Protein AF-A0ABD0QZY6-F1 (afdb_monomer)

Structure (mmCIF, N/CA/C/O backbone):
data_AF-A0ABD0QZY6-F1
#
_entry.id   AF-A0ABD0QZY6-F1
#
loop_
_atom_site.group_PDB
_atom_site.id
_atom_site.type_symbol
_atom_site.label_atom_id
_atom_site.label_alt_id
_atom_site.label_comp_id
_atom_site.label_asym_id
_atom_site.label_entity_id
_atom_site.label_seq_id
_atom_site.pdbx_PDB_ins_code
_atom_site.Cartn_x
_atom_site.Cartn_y
_atom_site.Cartn_z
_atom_site.occupancy
_atom_site.B_iso_or_equiv
_atom_site.auth_seq_id
_atom_site.auth_comp_id
_atom_site.a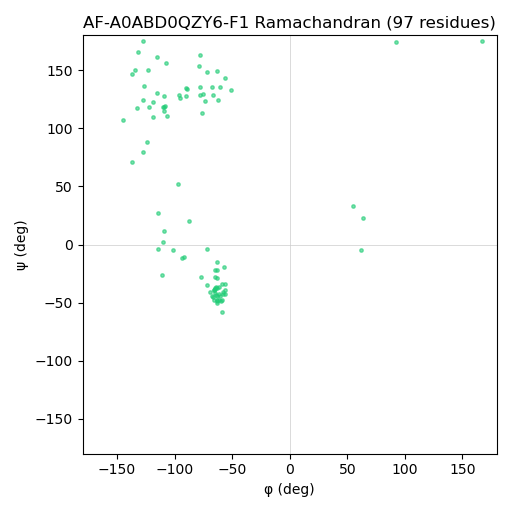uth_asym_id
_atom_site.auth_atom_id
_atom_site.pdbx_PDB_model_num
ATOM 1 N N . THR A 1 1 ? 2.479 1.103 -0.245 1.00 81.75 1 THR A N 1
ATOM 2 C CA . THR A 1 1 ? 3.801 0.451 -0.328 1.00 81.75 1 THR A CA 1
ATOM 3 C C . THR A 1 1 ? 4.612 1.080 -1.446 1.00 81.75 1 THR A C 1
ATOM 5 O O . THR A 1 1 ? 4.043 1.753 -2.305 1.00 81.75 1 THR A O 1
ATOM 8 N N . LYS A 1 2 ? 5.929 0.877 -1.436 1.00 87.12 2 LYS A N 1
ATOM 9 C CA . LYS A 1 2 ? 6.829 1.251 -2.524 1.00 87.12 2 LYS A CA 1
ATOM 10 C C . LYS A 1 2 ? 7.476 -0.041 -3.039 1.00 87.12 2 LYS A C 1
ATOM 12 O O . LYS A 1 2 ? 8.152 -0.702 -2.263 1.00 87.12 2 LYS A O 1
ATOM 17 N N . THR A 1 3 ? 7.332 -0.353 -4.329 1.00 80.94 3 THR A N 1
ATOM 18 C CA . THR A 1 3 ? 7.999 -1.508 -4.960 1.00 80.94 3 THR A CA 1
ATOM 19 C C . THR A 1 3 ? 9.148 -1.117 -5.902 1.00 80.94 3 THR A C 1
ATOM 21 O O . THR A 1 3 ? 9.208 0.006 -6.407 1.00 80.94 3 THR A O 1
ATOM 24 N N . PHE A 1 4 ? 10.090 -2.035 -6.125 1.00 78.56 4 PHE A N 1
ATOM 25 C CA . PHE A 1 4 ? 11.131 -1.949 -7.157 1.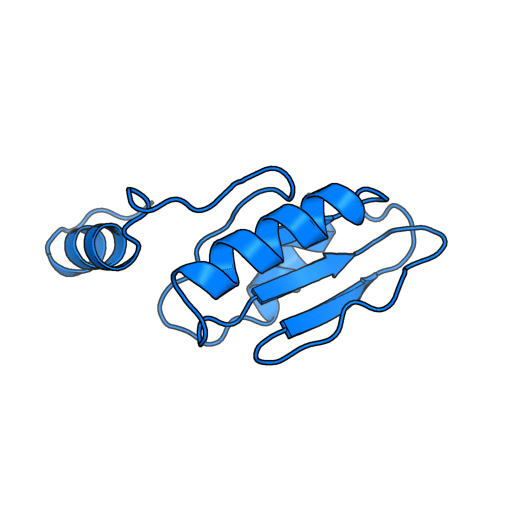00 78.56 4 PHE A CA 1
ATOM 26 C C . PHE A 1 4 ? 11.416 -3.347 -7.699 1.00 78.56 4 PHE A C 1
ATOM 28 O O . PHE A 1 4 ? 12.034 -4.149 -7.005 1.00 78.56 4 PHE A O 1
ATOM 35 N N . LEU A 1 5 ? 10.979 -3.650 -8.923 1.00 82.25 5 LEU A N 1
ATOM 36 C CA . LEU A 1 5 ? 11.240 -4.921 -9.620 1.00 82.25 5 LEU A CA 1
ATOM 37 C C . LEU A 1 5 ? 10.688 -6.210 -8.958 1.00 82.25 5 LEU A C 1
ATOM 39 O O . LEU A 1 5 ? 10.765 -7.272 -9.574 1.00 82.25 5 LEU A O 1
ATOM 43 N N . ARG A 1 6 ? 10.094 -6.152 -7.759 1.00 89.62 6 ARG A N 1
ATOM 44 C CA . ARG A 1 6 ? 9.615 -7.310 -6.970 1.00 89.62 6 ARG A CA 1
ATOM 45 C C . ARG A 1 6 ? 8.115 -7.575 -7.147 1.00 89.62 6 ARG A C 1
ATOM 47 O O . ARG A 1 6 ? 7.361 -7.660 -6.181 1.00 89.62 6 ARG A O 1
ATOM 54 N N . TYR A 1 7 ? 7.662 -7.683 -8.395 1.00 93.44 7 TYR A N 1
ATOM 55 C CA . TYR A 1 7 ? 6.234 -7.850 -8.707 1.00 93.44 7 TYR A CA 1
ATOM 56 C C . TYR A 1 7 ? 5.621 -9.146 -8.169 1.00 93.44 7 TYR A C 1
ATOM 58 O O . TYR A 1 7 ? 4.431 -9.171 -7.887 1.00 93.44 7 TYR A O 1
ATOM 66 N N . ASP A 1 8 ? 6.416 -10.205 -8.026 1.00 94.38 8 ASP A N 1
ATOM 67 C CA . ASP A 1 8 ? 5.991 -11.454 -7.392 1.00 94.38 8 ASP A CA 1
ATOM 68 C C . ASP A 1 8 ? 5.623 -11.224 -5.919 1.00 94.38 8 ASP A C 1
ATOM 70 O O . ASP A 1 8 ? 4.534 -11.590 -5.492 1.00 94.38 8 ASP A O 1
ATOM 74 N N . LYS A 1 9 ? 6.480 -10.522 -5.168 1.00 95.56 9 LYS A N 1
ATOM 75 C CA . LYS A 1 9 ? 6.232 -10.200 -3.755 1.00 95.56 9 LYS A CA 1
ATOM 76 C C . LYS A 1 9 ? 5.104 -9.208 -3.574 1.00 95.56 9 LYS A C 1
ATOM 78 O O . LYS A 1 9 ? 4.232 -9.415 -2.738 1.00 95.56 9 LYS A O 1
ATOM 83 N N . LEU A 1 10 ? 5.056 -8.200 -4.436 1.00 96.00 10 LEU A N 1
ATOM 84 C CA . LEU A 1 10 ? 3.937 -7.276 -4.466 1.00 96.00 10 LEU A CA 1
ATOM 85 C C . LEU A 1 10 ? 2.606 -8.003 -4.710 1.00 96.00 10 LEU A C 1
ATOM 87 O O . LEU A 1 10 ? 1.617 -7.665 -4.062 1.00 96.00 10 LEU A O 1
ATOM 91 N N . GLN A 1 11 ? 2.571 -8.997 -5.604 1.00 96.38 11 GLN A N 1
ATOM 92 C CA . GLN A 1 11 ? 1.369 -9.796 -5.832 1.00 96.38 11 GLN A CA 1
ATOM 93 C C . GLN A 1 11 ? 1.014 -10.640 -4.599 1.00 96.38 11 GLN A C 1
ATOM 95 O O . GLN A 1 11 ? -0.138 -10.598 -4.175 1.00 96.38 11 GLN A O 1
ATOM 100 N N . ASP A 1 12 ? 1.990 -11.306 -3.968 1.00 97.25 12 ASP A N 1
ATOM 101 C CA . ASP A 1 12 ? 1.783 -12.055 -2.717 1.00 97.25 12 ASP A CA 1
ATOM 102 C C . ASP A 1 12 ? 1.191 -11.150 -1.606 1.00 97.25 12 ASP A C 1
ATOM 104 O O . ASP A 1 12 ? 0.250 -11.526 -0.894 1.00 97.25 12 ASP A O 1
ATOM 108 N N . LEU A 1 13 ? 1.700 -9.918 -1.476 1.00 97.50 13 LEU A N 1
ATOM 109 C CA . LEU A 1 13 ? 1.176 -8.913 -0.549 1.00 97.50 13 LEU A CA 1
ATOM 110 C C . LEU A 1 13 ? -0.269 -8.533 -0.900 1.00 97.50 13 LEU A C 1
ATOM 112 O O . LEU A 1 13 ? -1.129 -8.540 -0.020 1.00 97.50 13 LEU A O 1
ATOM 116 N N . ILE A 1 14 ? -0.551 -8.203 -2.164 1.00 97.44 14 ILE A N 1
ATOM 117 C CA . ILE A 1 14 ? -1.898 -7.822 -2.615 1.00 97.44 14 ILE A CA 1
ATOM 118 C C . ILE A 1 14 ? -2.892 -8.951 -2.342 1.00 97.44 14 ILE A C 1
ATOM 120 O O . ILE A 1 14 ? -3.951 -8.697 -1.765 1.00 97.44 14 ILE A O 1
ATOM 124 N N . ASP A 1 15 ? -2.548 -10.183 -2.707 1.00 97.69 15 ASP A N 1
ATOM 125 C CA . ASP A 1 15 ? -3.417 -11.347 -2.550 1.00 97.69 15 ASP A CA 1
ATOM 126 C C . ASP A 1 15 ? -3.710 -11.613 -1.071 1.00 97.69 15 ASP A C 1
ATOM 128 O O . ASP A 1 15 ? -4.870 -11.782 -0.679 1.00 97.69 15 ASP A O 1
ATOM 132 N N . SER A 1 16 ? -2.680 -11.546 -0.220 1.00 98.31 16 SER A N 1
ATOM 133 C CA . SER A 1 16 ? -2.854 -11.713 1.224 1.00 98.31 16 SER A CA 1
ATOM 134 C C . SER A 1 16 ? -3.687 -10.588 1.850 1.00 98.31 16 SER A C 1
ATOM 136 O O . SER A 1 16 ? -4.554 -10.862 2.681 1.00 98.31 16 SER A O 1
ATOM 138 N N . ILE A 1 17 ? -3.519 -9.326 1.428 1.00 98.00 17 ILE A N 1
ATOM 139 C CA . ILE A 1 17 ? -4.389 -8.225 1.871 1.00 98.00 17 ILE A CA 1
ATOM 140 C C . ILE A 1 17 ? -5.826 -8.497 1.431 1.00 98.00 17 ILE A C 1
ATOM 142 O O . ILE A 1 17 ? -6.738 -8.389 2.247 1.00 98.00 17 ILE A O 1
ATOM 146 N N . ARG A 1 18 ? -6.053 -8.862 0.165 1.00 97.62 18 ARG A N 1
ATOM 147 C CA . ARG A 1 18 ? -7.400 -9.071 -0.388 1.00 97.62 18 ARG A CA 1
ATOM 148 C C . ARG A 1 18 ? -8.136 -10.236 0.261 1.00 97.62 18 ARG A C 1
ATOM 150 O O . ARG A 1 18 ? -9.359 -10.169 0.366 1.00 97.62 18 ARG A O 1
ATOM 157 N N . GLN A 1 19 ? -7.417 -11.238 0.765 1.00 98.00 19 GLN A N 1
ATOM 158 C CA . GLN A 1 19 ? -8.002 -12.333 1.536 1.00 98.00 19 GLN A CA 1
ATOM 159 C C . GLN A 1 19 ? -8.690 -11.859 2.829 1.00 98.00 19 GLN A C 1
ATOM 161 O O . GLN A 1 19 ? -9.721 -12.414 3.205 1.00 98.00 19 GLN A O 1
ATOM 166 N N . TYR A 1 20 ? -8.142 -10.849 3.514 1.00 98.25 20 TYR A N 1
ATOM 167 C CA . TYR A 1 20 ? -8.634 -10.408 4.830 1.00 98.25 20 TYR A CA 1
ATOM 168 C C . TYR A 1 20 ? -9.302 -9.023 4.818 1.00 98.25 20 TYR A C 1
ATOM 170 O O . TYR A 1 20 ? -10.166 -8.753 5.648 1.00 98.25 20 TYR A O 1
ATOM 178 N N . TYR A 1 21 ? -8.934 -8.162 3.869 1.00 97.94 21 TYR A N 1
ATOM 179 C CA . TYR A 1 21 ? -9.361 -6.766 3.743 1.00 97.94 21 TYR A CA 1
ATOM 180 C C . TYR A 1 21 ? -9.688 -6.432 2.273 1.00 97.94 21 TYR A C 1
ATOM 182 O O . TYR A 1 21 ? -8.955 -5.689 1.607 1.00 97.94 21 TYR A O 1
ATOM 190 N N . PRO A 1 22 ? -10.797 -6.969 1.731 1.00 97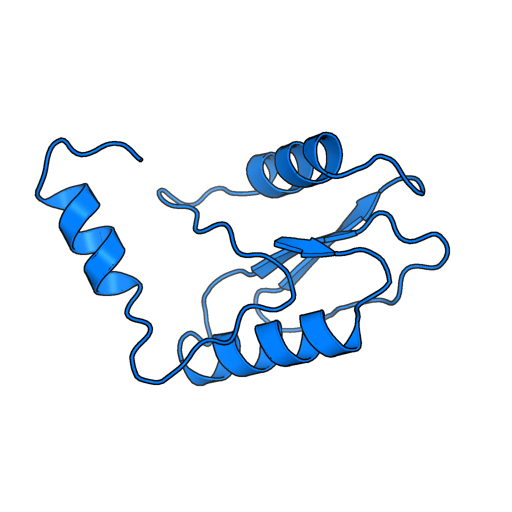.31 22 PRO A N 1
ATOM 191 C CA . PRO A 1 22 ? -11.105 -6.897 0.300 1.00 97.31 22 PRO A CA 1
ATOM 192 C C . PRO A 1 22 ? -11.360 -5.473 -0.219 1.00 97.31 22 PRO A C 1
ATOM 194 O O . PRO A 1 22 ? -11.215 -5.230 -1.414 1.00 97.31 22 PRO A O 1
ATOM 197 N N . THR A 1 23 ? -11.717 -4.533 0.663 1.00 97.00 23 THR A N 1
ATOM 198 C CA . THR A 1 23 ? -12.105 -3.156 0.307 1.00 97.00 23 THR A CA 1
ATOM 199 C C . THR A 1 23 ? -11.097 -2.089 0.729 1.00 97.00 23 THR A C 1
ATOM 201 O O . THR A 1 23 ? -11.358 -0.904 0.543 1.00 97.00 23 THR A O 1
ATOM 204 N N . VAL A 1 24 ? -9.963 -2.465 1.329 1.00 96.38 24 VAL A N 1
ATOM 205 C CA . VAL A 1 24 ? -8.922 -1.492 1.695 1.00 96.38 24 VAL A CA 1
ATOM 206 C C . VAL A 1 24 ? -8.170 -1.053 0.441 1.00 96.38 24 VAL A C 1
ATOM 208 O O . VAL A 1 24 ? -7.695 -1.893 -0.329 1.00 96.38 24 VAL A O 1
ATOM 211 N N . THR A 1 25 ? -8.031 0.258 0.248 1.00 97.81 25 THR A N 1
ATOM 212 C CA . THR A 1 25 ? -7.232 0.820 -0.846 1.00 97.81 25 THR A CA 1
ATOM 213 C C . THR A 1 25 ? -5.752 0.503 -0.659 1.00 97.81 25 THR A C 1
ATOM 215 O O . THR A 1 25 ? -5.177 0.756 0.398 1.00 97.81 25 THR A O 1
ATOM 218 N N . ILE A 1 26 ? -5.131 -0.052 -1.700 1.00 97.81 26 ILE A N 1
ATOM 219 C CA . ILE A 1 26 ? -3.697 -0.325 -1.767 1.00 97.81 26 ILE A CA 1
ATOM 220 C C . ILE A 1 26 ? -3.083 0.701 -2.714 1.00 97.81 26 ILE A C 1
ATOM 222 O O . ILE A 1 26 ? -3.309 0.653 -3.922 1.00 97.81 26 ILE A O 1
ATOM 226 N N . VAL A 1 27 ? -2.291 1.613 -2.153 1.00 97.88 27 VAL A N 1
ATOM 227 C CA . VAL A 1 27 ? -1.524 2.603 -2.917 1.00 97.88 27 VAL A CA 1
ATOM 228 C C . VAL A 1 27 ? -0.108 2.077 -3.144 1.00 97.88 27 VAL A C 1
ATOM 230 O O . VAL A 1 27 ? 0.590 1.702 -2.191 1.00 97.88 27 VAL A O 1
ATOM 233 N N . ILE A 1 28 ? 0.323 2.048 -4.403 1.00 97.31 28 ILE A N 1
ATOM 234 C CA . ILE A 1 28 ? 1.612 1.507 -4.842 1.00 97.31 28 ILE A CA 1
ATOM 235 C C . ILE A 1 28 ? 2.375 2.613 -5.565 1.00 97.31 28 ILE A C 1
ATOM 237 O O . ILE A 1 28 ? 1.932 3.086 -6.606 1.00 97.31 28 ILE A O 1
ATOM 241 N N . ALA A 1 29 ? 3.537 2.993 -5.037 1.00 96.69 29 ALA A N 1
ATOM 242 C CA . ALA A 1 29 ? 4.514 3.792 -5.773 1.00 96.69 29 ALA A CA 1
ATOM 243 C C . ALA A 1 29 ? 5.570 2.867 -6.393 1.00 96.69 29 ALA A C 1
ATOM 245 O O . ALA A 1 29 ? 6.151 2.032 -5.695 1.00 96.69 29 ALA A O 1
ATOM 246 N N . ASP A 1 30 ? 5.822 3.019 -7.689 1.00 95.81 30 ASP A N 1
ATOM 247 C CA . ASP A 1 30 ? 6.699 2.147 -8.470 1.00 95.81 30 ASP A CA 1
ATOM 248 C C . ASP A 1 30 ? 7.659 2.982 -9.322 1.00 95.81 30 ASP A C 1
ATOM 250 O O . ASP A 1 30 ? 7.234 3.748 -10.181 1.00 95.81 30 ASP A O 1
ATOM 254 N N . ASP A 1 31 ? 8.959 2.849 -9.072 1.00 94.88 31 ASP A N 1
ATOM 255 C CA . ASP A 1 31 ? 10.031 3.525 -9.816 1.00 94.88 31 ASP A CA 1
ATOM 256 C C . ASP A 1 31 ? 10.915 2.523 -10.584 1.00 94.88 31 ASP A C 1
ATOM 258 O O . ASP A 1 31 ? 12.102 2.778 -10.813 1.00 94.88 31 ASP A O 1
ATOM 262 N N . SER A 1 32 ? 10.351 1.369 -10.957 1.00 93.75 32 SER A N 1
ATOM 263 C CA . SER A 1 32 ? 11.008 0.369 -11.805 1.00 93.75 32 SER A CA 1
ATOM 264 C C . SER A 1 32 ? 11.313 0.932 -13.201 1.00 93.75 32 SER A C 1
ATOM 266 O O . SER A 1 32 ? 10.570 1.758 -13.723 1.00 93.75 32 SER A O 1
ATOM 268 N N . GLU A 1 33 ? 12.391 0.464 -13.841 1.00 92.88 33 GLU A N 1
ATOM 269 C CA . GLU A 1 33 ? 12.792 0.933 -15.185 1.00 92.88 33 GLU A CA 1
ATOM 270 C C . GLU A 1 33 ? 11.756 0.569 -16.255 1.00 92.88 33 GLU A C 1
ATOM 272 O O . GLU A 1 33 ? 11.467 1.333 -17.177 1.00 92.88 33 GLU A O 1
ATOM 277 N N . HIS A 1 34 ? 11.172 -0.617 -16.101 1.00 93.81 34 HIS A N 1
ATOM 278 C CA . HIS A 1 34 ? 10.154 -1.174 -16.979 1.00 93.81 34 HIS A CA 1
ATOM 279 C C . HIS A 1 34 ? 8.957 -1.604 -16.129 1.00 93.81 34 HIS A C 1
ATOM 281 O O . HIS A 1 34 ? 8.844 -2.784 -15.777 1.00 93.81 34 HIS A O 1
ATOM 287 N N . PRO A 1 35 ? 8.100 -0.650 -15.723 1.00 92.81 35 PRO A N 1
ATOM 288 C CA . PRO A 1 35 ? 7.040 -0.934 -14.781 1.00 92.81 35 PRO A CA 1
ATOM 289 C C . PRO A 1 35 ? 5.986 -1.859 -15.394 1.00 92.81 3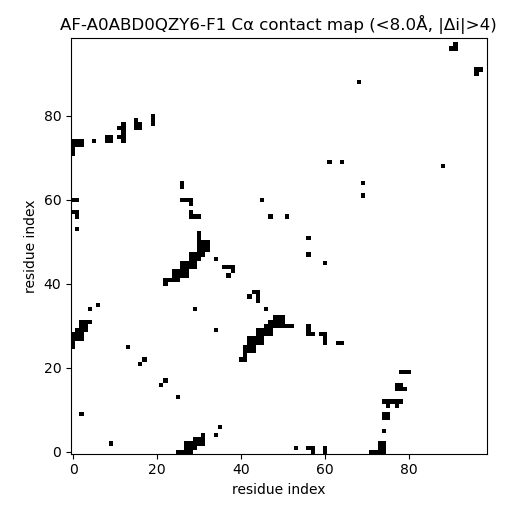5 PRO A C 1
ATOM 291 O O . PRO A 1 35 ? 5.548 -1.661 -16.529 1.00 92.81 35 PRO A O 1
ATOM 294 N N . LYS A 1 36 ? 5.560 -2.871 -14.636 1.00 93.25 36 LYS A N 1
ATOM 295 C CA . LYS A 1 36 ? 4.420 -3.722 -15.001 1.00 93.25 36 LYS A CA 1
ATOM 296 C C . LYS A 1 36 ? 3.148 -3.114 -14.438 1.00 93.25 36 LYS A C 1
ATOM 298 O O . LYS A 1 36 ? 3.118 -2.742 -13.271 1.00 93.25 36 LYS A O 1
ATOM 303 N N . THR A 1 37 ? 2.092 -3.054 -15.242 1.00 91.56 37 THR A N 1
ATOM 304 C CA . THR A 1 37 ? 0.788 -2.584 -14.769 1.00 91.56 37 THR A CA 1
ATOM 305 C C . THR A 1 37 ? 0.259 -3.506 -13.677 1.00 91.56 37 THR A C 1
ATOM 307 O O . THR A 1 37 ? 0.093 -4.704 -13.901 1.00 91.56 37 THR A O 1
ATOM 310 N N . VAL A 1 38 ? -0.046 -2.928 -12.517 1.00 94.69 38 VAL A N 1
ATOM 311 C CA . VAL A 1 38 ? -0.759 -3.601 -11.432 1.00 94.69 38 VAL A CA 1
ATOM 312 C C . VAL A 1 38 ? -2.159 -3.005 -11.362 1.00 94.69 38 VAL A C 1
ATOM 314 O O . VAL A 1 38 ? -2.323 -1.805 -11.156 1.00 94.69 38 VAL A O 1
ATOM 317 N N . SER A 1 39 ? -3.180 -3.833 -11.567 1.00 94.50 39 SER A N 1
ATOM 318 C CA . SER A 1 39 ? -4.574 -3.387 -11.638 1.00 94.50 39 SER A CA 1
ATOM 319 C C . SER A 1 39 ? -5.497 -4.313 -10.864 1.00 94.50 39 SER A C 1
ATOM 321 O O . SER A 1 39 ? -5.296 -5.524 -10.848 1.00 94.50 39 SER A O 1
ATOM 323 N N . GLY A 1 40 ? -6.551 -3.753 -10.282 1.00 94.94 40 GLY A N 1
ATOM 324 C CA . GLY A 1 40 ? -7.562 -4.502 -9.550 1.00 94.94 40 GLY A CA 1
ATOM 325 C C . GLY A 1 40 ? -8.458 -3.573 -8.733 1.00 94.94 40 GLY A C 1
ATOM 326 O O . GLY A 1 40 ? -8.221 -2.363 -8.690 1.00 94.94 40 GLY A O 1
ATOM 327 N N . PRO A 1 41 ? -9.497 -4.111 -8.077 1.00 95.50 41 PRO A N 1
ATOM 328 C CA . PRO A 1 41 ? -10.357 -3.316 -7.213 1.00 95.50 41 PRO A CA 1
ATOM 329 C C . PRO A 1 41 ? -9.541 -2.707 -6.068 1.00 95.50 41 PRO A C 1
ATOM 331 O O . PRO A 1 41 ? -8.716 -3.388 -5.450 1.00 95.50 41 PRO A O 1
ATOM 334 N N . TYR A 1 42 ? -9.784 -1.424 -5.791 1.00 97.50 42 TYR A N 1
ATOM 335 C CA . TYR A 1 42 ? -9.113 -0.654 -4.739 1.00 97.50 42 TYR A CA 1
ATOM 336 C C . TYR A 1 42 ? -7.574 -0.657 -4.851 1.00 97.50 42 TYR A C 1
ATOM 338 O O . TYR A 1 42 ? 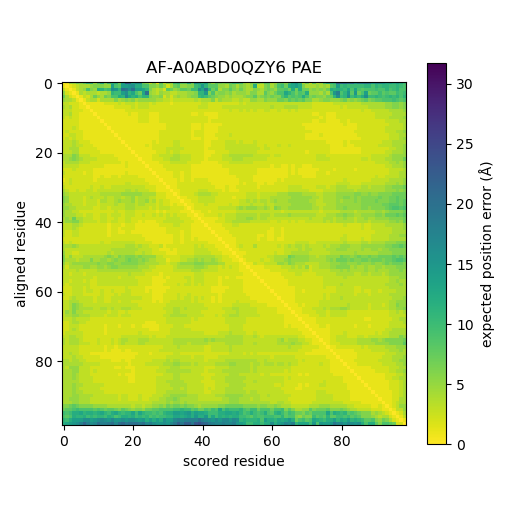-6.884 -0.678 -3.833 1.00 97.50 42 TYR A O 1
ATOM 346 N N . ILE A 1 43 ? -7.029 -0.706 -6.071 1.00 97.50 43 ILE A N 1
ATOM 347 C CA . ILE A 1 43 ? -5.592 -0.553 -6.335 1.00 97.50 43 ILE A CA 1
ATOM 348 C C . ILE A 1 43 ? -5.359 0.785 -7.025 1.00 97.50 43 ILE A C 1
ATOM 350 O O . ILE A 1 43 ? -5.959 1.067 -8.060 1.00 97.50 43 ILE A O 1
ATOM 354 N N . GLU A 1 44 ? -4.439 1.568 -6.475 1.00 97.38 44 GLU A N 1
ATOM 355 C CA . GLU A 1 44 ? -3.946 2.800 -7.078 1.00 97.38 44 GLU A CA 1
ATOM 356 C C . GLU A 1 44 ? -2.442 2.651 -7.325 1.00 97.38 44 GLU A C 1
ATOM 358 O O . GLU A 1 44 ? -1.642 2.585 -6.388 1.00 97.38 44 GLU A O 1
ATOM 363 N N . HIS A 1 45 ? -2.054 2.540 -8.596 1.00 97.12 45 HIS A N 1
ATOM 364 C CA . HIS A 1 45 ? -0.670 2.304 -9.007 1.00 97.12 45 HIS A CA 1
ATOM 365 C C . HIS A 1 45 ? -0.091 3.558 -9.660 1.00 97.12 45 HIS A C 1
ATOM 367 O O . HIS A 1 45 ? -0.533 3.984 -10.726 1.00 97.12 45 HIS A O 1
ATOM 373 N N . TYR A 1 46 ? 0.910 4.143 -9.009 1.00 96.31 46 TYR A N 1
ATOM 374 C CA . TYR A 1 46 ? 1.577 5.365 -9.435 1.00 96.31 46 TYR A CA 1
ATOM 375 C C . TYR A 1 46 ? 2.995 5.060 -9.907 1.00 96.31 46 TYR A C 1
ATOM 377 O O . TYR A 1 46 ? 3.845 4.614 -9.133 1.00 96.31 46 TYR A O 1
ATOM 385 N N . ILE A 1 47 ? 3.248 5.344 -11.183 1.00 95.12 47 ILE A N 1
ATOM 386 C CA . ILE A 1 47 ? 4.552 5.159 -11.816 1.00 95.12 47 ILE A CA 1
ATOM 387 C C . ILE A 1 47 ? 5.384 6.431 -11.659 1.00 95.12 47 ILE A C 1
ATOM 389 O O . ILE A 1 47 ? 4.920 7.545 -11.904 1.00 95.12 47 ILE A O 1
ATOM 393 N N . MET A 1 48 ? 6.637 6.246 -11.273 1.00 94.50 48 MET A N 1
ATOM 394 C CA . MET A 1 48 ? 7.623 7.292 -11.058 1.00 94.50 48 MET A CA 1
ATOM 395 C C . MET A 1 48 ? 8.778 7.180 -12.053 1.00 94.50 48 MET A C 1
ATOM 397 O O . MET A 1 48 ? 9.009 6.109 -12.615 1.00 94.50 48 MET A O 1
ATOM 401 N N . PRO A 1 49 ? 9.566 8.256 -12.245 1.00 94.75 49 PRO A N 1
ATOM 402 C CA . PRO A 1 49 ? 10.823 8.144 -12.970 1.00 94.75 49 PRO A CA 1
ATOM 403 C C . PRO A 1 49 ? 11.734 7.089 -12.331 1.00 94.75 49 PRO A C 1
ATOM 405 O O . PRO A 1 49 ? 11.790 6.982 -11.105 1.00 94.75 49 PRO A O 1
ATOM 408 N N . PHE A 1 50 ? 12.466 6.358 -13.170 1.00 95.88 50 PHE A N 1
ATOM 409 C CA . PHE A 1 50 ? 13.318 5.249 -12.753 1.00 95.88 50 PHE A CA 1
ATOM 410 C C . PHE A 1 50 ? 14.276 5.624 -11.612 1.00 95.88 50 PHE A C 1
ATOM 412 O O . PHE A 1 50 ? 14.950 6.658 -11.666 1.00 95.88 50 PHE A O 1
ATOM 419 N N . GLY A 1 51 ? 14.338 4.772 -10.585 1.00 91.44 51 GLY A N 1
ATOM 420 C CA . GLY A 1 51 ? 15.343 4.850 -9.524 1.00 91.44 51 GLY A CA 1
ATOM 421 C C . GLY A 1 51 ? 15.277 6.115 -8.663 1.00 91.44 51 GLY A C 1
ATOM 422 O O . GLY A 1 51 ? 16.280 6.501 -8.062 1.00 91.44 51 GLY A O 1
ATOM 423 N N . LYS A 1 52 ? 14.119 6.790 -8.589 1.00 93.31 52 LYS A N 1
ATOM 424 C CA . LYS A 1 52 ? 13.938 7.979 -7.734 1.00 93.31 52 LYS A CA 1
ATOM 425 C C . LYS A 1 52 ? 14.092 7.681 -6.244 1.00 93.31 52 LYS A C 1
ATOM 427 O O . LYS A 1 52 ? 14.418 8.593 -5.483 1.00 93.31 52 LYS A O 1
ATOM 432 N N . GLY A 1 53 ? 13.910 6.428 -5.842 1.00 90.12 53 GLY A N 1
ATOM 433 C CA . GLY A 1 53 ? 14.283 5.931 -4.530 1.00 90.12 53 GLY A CA 1
ATOM 434 C C . GLY A 1 53 ? 13.168 6.001 -3.491 1.00 90.12 53 GLY A C 1
ATOM 435 O O . GLY A 1 53 ? 12.072 6.526 -3.703 1.00 90.12 53 GLY A O 1
ATOM 436 N N . TRP A 1 54 ? 13.475 5.437 -2.323 1.00 88.44 54 TRP A N 1
ATOM 437 C CA . TRP A 1 54 ? 12.502 5.119 -1.278 1.00 88.44 54 TRP A CA 1
ATOM 438 C C . TRP A 1 54 ? 11.728 6.336 -0.751 1.00 88.44 54 TRP A C 1
ATOM 440 O O . TRP A 1 54 ? 10.501 6.305 -0.705 1.00 88.44 54 TRP A O 1
ATOM 450 N N . PHE A 1 55 ? 12.419 7.430 -0.410 1.00 93.44 55 PHE A N 1
ATOM 451 C CA . PHE A 1 55 ? 11.777 8.626 0.155 1.00 93.44 55 PHE A CA 1
ATOM 452 C C . PHE A 1 55 ? 10.820 9.300 -0.831 1.00 93.44 55 PHE A C 1
ATOM 454 O O . PHE A 1 55 ? 9.717 9.690 -0.453 1.00 93.44 55 PHE A O 1
ATOM 461 N N . ALA A 1 56 ? 11.217 9.406 -2.101 1.00 94.25 56 ALA A N 1
ATOM 462 C CA . ALA A 1 56 ? 10.369 9.986 -3.135 1.00 94.25 56 ALA A CA 1
ATOM 463 C C . ALA A 1 56 ? 9.102 9.140 -3.342 1.00 94.25 56 ALA A C 1
ATOM 465 O O . ALA A 1 56 ? 8.004 9.691 -3.406 1.00 94.25 56 ALA A O 1
ATOM 466 N N . GLY A 1 57 ? 9.245 7.810 -3.373 1.00 94.50 57 GLY A N 1
ATOM 467 C CA . GLY A 1 57 ? 8.112 6.893 -3.497 1.00 94.50 57 GLY A CA 1
ATOM 468 C C . GLY A 1 57 ? 7.182 6.910 -2.291 1.00 94.50 57 GLY A C 1
ATOM 469 O O . GLY A 1 57 ? 5.963 6.908 -2.455 1.00 94.50 57 GLY A O 1
ATOM 470 N N . ARG A 1 58 ? 7.735 7.010 -1.077 1.00 94.25 58 ARG A N 1
ATOM 471 C CA . ARG A 1 58 ? 6.936 7.157 0.143 1.00 94.25 58 ARG A CA 1
ATOM 472 C C . ARG A 1 58 ? 6.130 8.446 0.147 1.00 94.25 58 ARG A C 1
ATOM 474 O O . ARG A 1 58 ? 4.926 8.396 0.382 1.00 94.25 58 ARG A O 1
ATOM 481 N N . ASN A 1 59 ? 6.767 9.571 -0.165 1.00 95.50 59 ASN A N 1
ATOM 482 C CA . ASN A 1 59 ? 6.087 10.862 -0.226 1.00 95.50 59 ASN A CA 1
ATOM 483 C C . ASN A 1 59 ? 4.986 10.868 -1.289 1.00 95.50 59 ASN A C 1
ATOM 485 O O . ASN A 1 59 ? 3.889 11.350 -1.014 1.00 95.50 59 ASN A O 1
ATOM 489 N N . LEU A 1 60 ? 5.250 10.291 -2.469 1.00 96.12 60 LEU A N 1
ATOM 490 C CA . LEU A 1 60 ? 4.232 10.147 -3.503 1.00 96.12 60 LEU A CA 1
ATOM 491 C C . LEU A 1 60 ? 3.045 9.340 -2.980 1.00 96.12 60 LEU A C 1
ATOM 493 O O . LEU A 1 60 ? 1.949 9.877 -2.942 1.00 96.12 60 LEU A O 1
ATOM 497 N N . ALA A 1 61 ? 3.251 8.105 -2.522 1.00 96.12 61 ALA A N 1
ATOM 498 C CA . ALA A 1 61 ? 2.151 7.256 -2.069 1.00 96.12 61 ALA A CA 1
ATOM 499 C C . ALA A 1 61 ? 1.345 7.891 -0.922 1.00 96.12 61 ALA A C 1
ATOM 501 O O . ALA A 1 61 ? 0.120 7.878 -0.969 1.00 96.12 61 ALA A O 1
ATOM 502 N N . VAL A 1 62 ? 2.005 8.502 0.069 1.00 95.69 62 VAL A N 1
ATOM 503 C CA . VAL A 1 62 ? 1.314 9.185 1.179 1.00 95.69 62 VAL A CA 1
ATOM 504 C C . VAL A 1 62 ? 0.507 10.390 0.685 1.00 95.69 62 VAL A C 1
ATOM 506 O O . VAL A 1 62 ? -0.610 10.587 1.146 1.00 95.69 62 VAL A O 1
ATOM 509 N N . SER A 1 63 ? 1.012 11.155 -0.289 1.00 96.75 63 SER A N 1
ATOM 510 C CA . SER A 1 63 ? 0.289 12.311 -0.850 1.00 96.75 63 SER A CA 1
ATOM 511 C C . SER A 1 63 ? -1.027 11.961 -1.561 1.00 96.75 63 SER A C 1
ATOM 513 O O . SER A 1 63 ? -1.827 12.858 -1.810 1.00 96.75 63 SER A O 1
ATOM 515 N N . GLN A 1 64 ? -1.256 10.684 -1.887 1.00 97.00 64 GLN A N 1
ATOM 516 C CA . GLN A 1 64 ? -2.489 10.209 -2.532 1.00 97.00 64 GLN A CA 1
ATOM 517 C C . GLN A 1 64 ? -3.533 9.715 -1.518 1.00 97.00 64 GLN A C 1
ATOM 519 O O . GLN A 1 64 ? -4.693 9.505 -1.865 1.00 97.00 64 GLN A O 1
ATOM 524 N N . VAL A 1 65 ? -3.148 9.537 -0.251 1.00 95.94 65 VAL A N 1
ATOM 525 C CA . VAL A 1 65 ? -4.040 9.023 0.790 1.00 95.94 65 VAL A CA 1
ATOM 526 C C . VAL A 1 65 ? -4.976 10.125 1.281 1.00 95.94 65 VAL A C 1
ATOM 528 O O . VAL A 1 65 ? -4.543 11.199 1.688 1.00 95.94 65 VAL A O 1
ATOM 531 N N . THR A 1 66 ? -6.274 9.826 1.296 1.00 95.38 66 THR A N 1
ATOM 532 C CA . THR A 1 66 ? -7.332 10.726 1.794 1.00 95.38 66 THR A CA 1
ATOM 533 C C . THR A 1 66 ? -8.035 10.192 3.045 1.00 95.38 66 THR A C 1
ATOM 535 O O . THR A 1 66 ? -8.888 10.865 3.623 1.00 95.38 66 THR A O 1
ATOM 538 N N . THR A 1 67 ? -7.690 8.979 3.483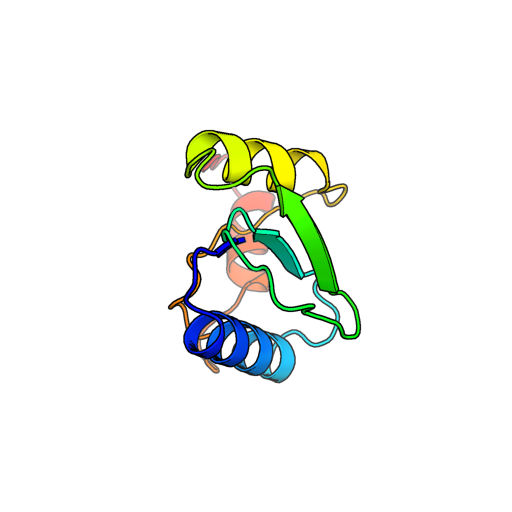 1.00 95.81 67 THR A N 1
ATOM 539 C CA . THR A 1 67 ? -8.251 8.342 4.677 1.00 95.81 67 THR A CA 1
ATOM 540 C C . THR A 1 67 ? -7.611 8.881 5.953 1.00 95.81 67 THR A C 1
ATOM 542 O O . THR A 1 67 ? -6.455 9.291 5.957 1.00 95.81 67 THR A O 1
ATOM 545 N N . LYS A 1 68 ? -8.348 8.820 7.072 1.00 94.75 68 LYS A N 1
ATOM 546 C CA . LYS A 1 68 ? -7.862 9.256 8.396 1.00 94.75 68 LYS A CA 1
ATOM 547 C C . LYS A 1 68 ? -6.574 8.538 8.827 1.00 94.75 68 LYS A C 1
ATOM 549 O O . LYS A 1 68 ? -5.738 9.141 9.487 1.00 94.75 68 LYS A O 1
ATOM 554 N N . TYR A 1 69 ? -6.428 7.268 8.450 1.00 94.88 69 TYR A N 1
ATOM 555 C CA . TYR A 1 69 ? -5.271 6.440 8.782 1.00 94.88 69 TYR A CA 1
ATOM 556 C C . TYR A 1 69 ? -4.601 5.894 7.532 1.00 94.88 69 TYR A C 1
ATOM 558 O O . TYR A 1 69 ? -5.266 5.605 6.533 1.00 94.88 69 TYR A O 1
ATOM 566 N N . VAL A 1 70 ? -3.290 5.693 7.638 1.00 95.44 70 VAL A N 1
ATOM 567 C CA . VAL A 1 70 ? -2.469 4.988 6.659 1.00 95.44 70 VAL A CA 1
ATOM 568 C C . VAL A 1 70 ? -1.691 3.893 7.377 1.00 95.44 70 VAL A C 1
ATOM 570 O O . VAL A 1 70 ? -1.128 4.121 8.443 1.00 95.44 70 VAL A O 1
ATOM 573 N N . LEU A 1 71 ? -1.638 2.703 6.783 1.00 95.88 71 LEU A N 1
ATOM 574 C CA . LEU A 1 71 ? -0.681 1.678 7.175 1.00 95.88 71 LEU A CA 1
ATOM 575 C C . LEU A 1 71 ? 0.358 1.550 6.064 1.00 95.88 71 LEU A C 1
ATOM 577 O O . LEU A 1 71 ? 0.032 1.201 4.929 1.00 95.88 71 LEU A O 1
ATOM 581 N N . TRP A 1 72 ? 1.614 1.828 6.398 1.00 95.06 72 TRP A N 1
ATOM 582 C CA . TRP A 1 72 ? 2.730 1.568 5.501 1.00 95.06 72 TRP A CA 1
ATOM 583 C C . TRP A 1 72 ? 3.280 0.162 5.741 1.00 95.06 72 TRP A C 1
ATOM 585 O O . TRP A 1 72 ? 3.614 -0.184 6.870 1.00 95.06 72 TRP A O 1
ATOM 595 N N . VAL A 1 73 ? 3.408 -0.625 4.674 1.00 95.06 73 VAL A N 1
ATOM 596 C CA . VAL A 1 73 ? 4.075 -1.934 4.679 1.00 95.06 73 VAL A CA 1
ATOM 597 C C . VAL A 1 73 ? 4.999 -2.048 3.473 1.00 95.06 73 VAL A C 1
ATOM 599 O O . VAL A 1 73 ? 4.726 -1.454 2.419 1.00 95.06 73 VAL A O 1
ATOM 602 N N . ASP A 1 74 ? 6.073 -2.812 3.630 1.00 91.25 74 ASP A N 1
ATOM 603 C CA . ASP A 1 74 ? 6.972 -3.171 2.535 1.00 91.25 74 ASP A CA 1
ATOM 604 C C . ASP A 1 74 ? 6.365 -4.293 1.679 1.00 91.25 74 ASP A C 1
ATOM 606 O O . ASP A 1 74 ? 5.390 -4.936 2.074 1.00 91.25 74 ASP A O 1
ATOM 610 N N . ASP A 1 75 ? 6.888 -4.477 0.466 1.00 88.12 75 ASP A N 1
ATOM 611 C CA . ASP A 1 75 ? 6.304 -5.362 -0.549 1.00 88.12 75 ASP A CA 1
ATOM 612 C C . ASP A 1 75 ? 6.454 -6.863 -0.259 1.00 88.12 75 ASP A C 1
ATOM 614 O O . ASP A 1 75 ? 5.892 -7.673 -0.986 1.00 88.12 75 ASP A O 1
ATOM 618 N N . ASP A 1 76 ? 7.151 -7.243 0.812 1.00 90.25 76 ASP A N 1
ATOM 619 C CA . ASP A 1 76 ? 7.320 -8.625 1.270 1.00 90.25 76 ASP A CA 1
ATOM 620 C C . ASP A 1 76 ? 6.576 -8.959 2.572 1.00 90.25 76 ASP A C 1
ATOM 622 O O . ASP A 1 76 ? 6.759 -10.039 3.142 1.00 90.25 76 ASP A O 1
ATOM 626 N N . PHE A 1 77 ? 5.684 -8.075 3.024 1.00 95.44 77 PHE A N 1
ATOM 627 C CA . PHE A 1 77 ? 4.747 -8.389 4.100 1.00 95.44 77 PHE A CA 1
ATOM 628 C C . PHE A 1 77 ? 3.659 -9.352 3.617 1.00 95.44 77 PHE A C 1
ATOM 630 O O . PHE A 1 77 ? 3.212 -9.294 2.476 1.00 95.44 77 PHE A O 1
ATOM 637 N N . ILE A 1 78 ? 3.174 -10.203 4.523 1.00 97.25 78 ILE A N 1
ATOM 638 C CA . ILE A 1 78 ? 2.044 -11.100 4.267 1.00 97.25 78 ILE A CA 1
ATOM 639 C C . ILE A 1 78 ? 1.002 -10.908 5.358 1.00 97.25 78 ILE A C 1
ATOM 641 O O . ILE A 1 78 ? 1.281 -11.041 6.553 1.00 97.25 78 ILE A O 1
ATOM 645 N N . PHE A 1 79 ? -0.220 -10.598 4.940 1.00 98.00 79 PHE A N 1
ATOM 646 C CA . PHE A 1 79 ? -1.355 -10.512 5.842 1.00 98.00 79 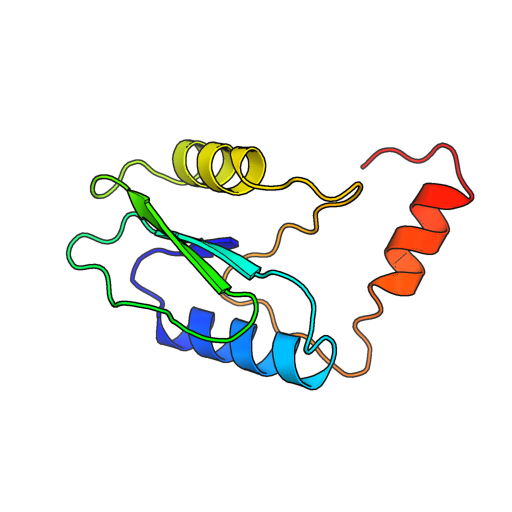PHE A CA 1
ATOM 647 C C . PHE A 1 79 ? -1.845 -11.919 6.167 1.00 98.00 79 PHE A C 1
ATOM 649 O O . PHE A 1 79 ? -1.963 -12.779 5.300 1.00 98.00 79 PHE A O 1
ATOM 656 N N . THR A 1 80 ? -2.120 -12.165 7.442 1.00 98.19 80 THR A N 1
ATOM 657 C CA . THR A 1 80 ? -2.584 -13.468 7.925 1.00 98.19 80 THR A CA 1
ATOM 658 C C . THR A 1 80 ? -3.863 -13.299 8.729 1.00 98.19 80 THR A C 1
ATOM 660 O O . THR A 1 80 ? -4.271 -12.184 9.059 1.00 98.19 80 THR A O 1
ATOM 663 N N . ALA A 1 81 ? -4.454 -14.415 9.155 1.00 97.94 81 ALA A N 1
ATOM 664 C CA . ALA A 1 81 ? -5.604 -14.404 10.053 1.00 97.94 81 ALA A CA 1
ATOM 665 C C . ALA A 1 81 ? -5.339 -13.662 11.378 1.00 97.94 81 ALA A C 1
ATOM 667 O O . ALA A 1 81 ? -6.299 -13.256 12.035 1.00 97.94 81 ALA A O 1
ATOM 668 N N . ASN A 1 82 ? -4.071 -13.459 11.755 1.00 97.69 82 ASN A N 1
ATOM 669 C CA . ASN A 1 82 ? -3.661 -12.728 12.955 1.00 97.69 82 ASN A CA 1
ATOM 670 C C . ASN A 1 82 ? -3.419 -11.231 12.711 1.00 97.69 82 ASN A C 1
ATOM 672 O O . ASN A 1 82 ? -3.304 -10.476 13.674 1.00 97.69 82 ASN A O 1
ATOM 676 N N . THR A 1 83 ? -3.377 -10.778 11.4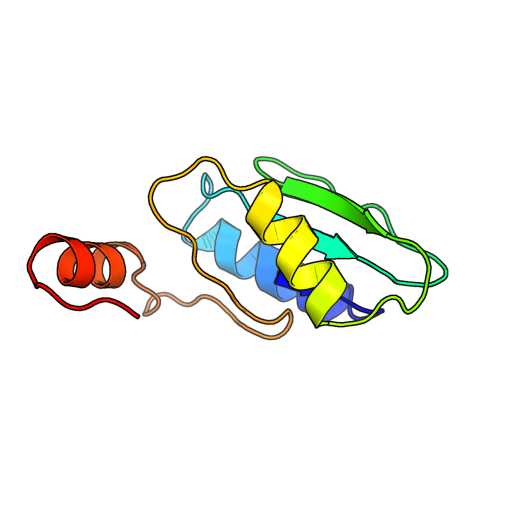57 1.00 97.50 83 THR A N 1
ATOM 677 C CA . THR A 1 83 ? -3.263 -9.354 11.129 1.00 97.50 83 THR A CA 1
ATOM 678 C C . THR A 1 83 ? -4.619 -8.683 11.352 1.00 97.50 83 THR A C 1
ATOM 680 O O . THR A 1 83 ? -5.584 -8.996 10.655 1.00 97.50 83 THR A O 1
ATOM 683 N N . LYS A 1 84 ? -4.707 -7.782 12.340 1.00 97.56 84 LYS A N 1
ATOM 684 C CA . LYS A 1 84 ? -5.950 -7.119 12.787 1.00 97.56 84 LYS A CA 1
ATOM 685 C C . LYS A 1 84 ? -5.809 -5.597 12.728 1.00 97.56 84 LYS A C 1
ATOM 687 O O . LYS A 1 84 ? -5.390 -4.983 13.709 1.00 97.56 84 LYS A O 1
ATOM 692 N N . LEU A 1 85 ? -6.128 -4.997 11.581 1.00 96.69 85 LEU A N 1
ATOM 693 C CA . LEU A 1 85 ? -6.013 -3.549 11.365 1.00 96.69 85 LEU A CA 1
ATOM 694 C C . LEU A 1 85 ? -6.944 -2.763 12.287 1.00 96.69 85 LEU A C 1
ATOM 696 O O . LEU A 1 85 ? -6.561 -1.731 12.826 1.00 96.69 85 LEU A O 1
ATOM 700 N N . GLU A 1 86 ? -8.134 -3.295 12.535 1.00 96.56 86 GLU A N 1
ATOM 701 C CA . GLU A 1 86 ? -9.123 -2.735 13.446 1.00 96.56 86 GLU A CA 1
ATOM 702 C C . GLU A 1 86 ? -8.588 -2.602 14.874 1.00 96.56 86 GLU A C 1
ATOM 704 O O . GLU A 1 86 ? -8.888 -1.623 15.545 1.00 96.56 86 GLU A O 1
ATOM 709 N N . LYS A 1 87 ? -7.722 -3.521 15.322 1.00 96.56 87 LYS A N 1
ATOM 710 C CA . LYS A 1 87 ? -7.084 -3.415 16.641 1.00 96.56 87 LYS A CA 1
ATOM 711 C C . LYS A 1 87 ? -6.037 -2.306 16.685 1.00 96.56 87 LYS A C 1
ATOM 713 O O . LYS A 1 87 ? -5.889 -1.674 17.725 1.00 96.56 87 LYS A O 1
ATOM 718 N N . LEU A 1 88 ? -5.319 -2.076 15.583 1.00 94.94 88 LEU A N 1
ATOM 719 C CA . LEU A 1 88 ? -4.360 -0.973 15.484 1.00 94.94 88 LEU A CA 1
ATOM 720 C C . LEU A 1 88 ? -5.094 0.370 15.540 1.00 94.94 88 LEU A C 1
ATOM 722 O O . LEU A 1 88 ? -4.740 1.229 16.342 1.00 94.94 88 LEU A O 1
ATOM 726 N N . VAL A 1 89 ? -6.163 0.510 14.751 1.00 94.81 89 VAL A N 1
ATOM 727 C CA . VAL A 1 89 ? -7.018 1.705 14.756 1.00 94.81 89 VAL A CA 1
ATOM 728 C C . VAL A 1 89 ? -7.642 1.927 16.134 1.00 94.81 89 VAL A C 1
ATOM 730 O O . VAL A 1 89 ? -7.602 3.041 16.643 1.00 94.81 89 VAL A O 1
ATOM 733 N N . ASP A 1 90 ? -8.148 0.875 16.780 1.00 95.81 90 ASP A N 1
ATOM 734 C CA . ASP A 1 90 ? -8.725 0.961 18.125 1.00 95.81 90 ASP A CA 1
ATOM 735 C C . ASP A 1 90 ? -7.752 1.546 19.157 1.00 95.81 90 ASP A C 1
ATOM 737 O O . ASP A 1 90 ? -8.171 2.314 20.022 1.00 95.81 90 ASP A O 1
ATOM 741 N N . VAL A 1 91 ? -6.465 1.191 19.086 1.00 95.06 91 VAL A N 1
ATOM 742 C CA . VAL A 1 91 ? -5.438 1.749 19.979 1.00 95.06 91 VAL A CA 1
ATOM 743 C C . VAL A 1 91 ? -5.219 3.233 19.688 1.00 95.06 91 VAL A C 1
ATOM 745 O O . VAL A 1 91 ? -5.175 4.022 20.633 1.00 95.06 91 VAL A O 1
ATOM 748 N N . LEU A 1 92 ? -5.135 3.620 18.412 1.00 94.38 92 LEU A N 1
ATOM 749 C CA . LEU A 1 92 ? -4.963 5.021 18.008 1.00 94.38 92 LEU A CA 1
ATOM 750 C C . LEU A 1 92 ? -6.163 5.896 18.413 1.00 94.38 92 LEU A C 1
ATOM 752 O O . LEU A 1 92 ? -5.976 7.028 18.835 1.00 94.38 92 LEU A O 1
ATOM 756 N N . GLU A 1 93 ? -7.393 5.377 18.352 1.00 94.38 93 GLU A N 1
ATOM 757 C CA . GLU A 1 93 ? -8.600 6.133 18.739 1.00 94.38 93 GLU A CA 1
ATOM 758 C C . GLU A 1 93 ? -8.794 6.239 20.262 1.00 94.38 93 GLU A C 1
ATOM 760 O O . GLU A 1 93 ? -9.440 7.168 20.745 1.00 94.38 93 GLU A O 1
ATOM 765 N N . LYS A 1 94 ? -8.296 5.264 21.036 1.00 95.00 94 LYS A N 1
ATOM 766 C CA . LYS A 1 94 ? -8.552 5.163 22.489 1.00 95.00 94 LYS A CA 1
ATOM 767 C C . LYS A 1 94 ? -7.399 5.662 23.353 1.00 95.00 94 LYS A C 1
ATOM 769 O O . LYS A 1 94 ? -7.524 5.684 24.578 1.00 95.00 94 LYS A O 1
ATOM 774 N N . THR A 1 95 ? -6.278 6.033 22.749 1.00 91.81 95 THR A N 1
ATOM 775 C CA . THR A 1 95 ? -5.089 6.508 23.459 1.00 91.81 95 THR A CA 1
ATOM 776 C C . THR A 1 95 ? -4.576 7.797 22.827 1.00 91.81 95 THR A C 1
ATOM 778 O O . THR A 1 95 ? -4.970 8.158 21.727 1.00 91.81 95 THR A O 1
ATOM 781 N N . THR A 1 96 ? -3.685 8.508 23.516 1.00 88.44 96 THR A N 1
ATOM 782 C CA . THR A 1 96 ? -2.967 9.661 22.944 1.00 88.44 96 THR A CA 1
ATOM 783 C C . THR A 1 96 ? -1.689 9.232 22.217 1.00 88.44 96 THR A C 1
ATOM 785 O O . THR A 1 96 ? -0.752 10.020 22.106 1.00 88.44 96 THR A O 1
ATOM 788 N N . LEU A 1 97 ? -1.596 7.957 21.832 1.0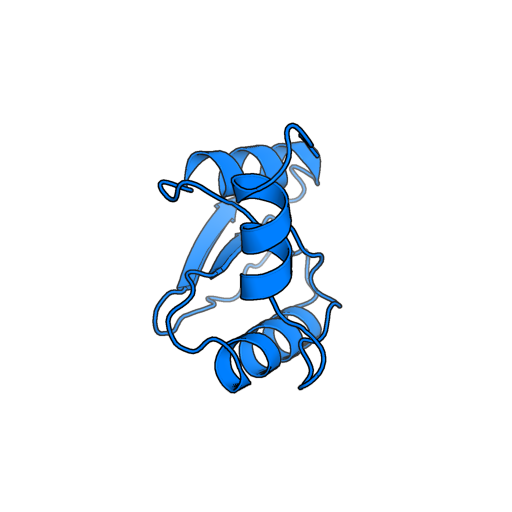0 81.69 97 LEU A N 1
ATOM 789 C CA . LEU A 1 97 ? -0.446 7.418 21.127 1.00 81.69 97 LEU A CA 1
ATOM 790 C C . LEU A 1 97 ? -0.465 7.924 19.685 1.00 81.69 97 LEU A C 1
ATOM 792 O O . LEU A 1 97 ? -1.428 7.688 18.961 1.00 81.69 97 LEU A O 1
ATOM 796 N N . ASP A 1 98 ? 0.624 8.570 19.290 1.00 71.25 98 ASP A N 1
ATOM 797 C CA . ASP A 1 98 ? 0.913 8.951 17.910 1.00 71.25 98 ASP A CA 1
ATOM 798 C C . ASP A 1 98 ? 2.170 8.175 17.471 1.00 71.25 98 ASP A C 1
ATOM 800 O O . ASP A 1 98 ? 3.138 8.105 18.240 1.00 71.25 98 ASP A O 1
ATOM 804 N N . LEU A 1 99 ? 2.123 7.512 16.308 1.00 62.69 99 LEU A N 1
ATOM 805 C CA . LEU A 1 99 ? 3.129 6.552 15.810 1.00 62.69 99 LEU A CA 1
ATOM 806 C C . LEU A 1 99 ? 3.412 6.738 14.316 1.00 62.69 99 LEU A C 1
ATOM 808 O O . LEU A 1 99 ? 2.438 6.810 13.534 1.00 62.69 99 LEU A O 1
#

pLDDT: mean 93.95, std 5.55, range [62.69, 98.31]

InterPro domains:
  IPR001173 Glycosyltransferase 2-like [PF00535] (3-96)
  IPR029044 Nucleotide-diphospho-sugar transferases [G3DSA:3.90.550.10] (3-98)
  IPR029044 Nucleotide-diphospho-sugar transferases [SSF53448] (4-94)

Sequence (99 aa):
TKTFLRYDKLQDLIDSIRQYYPTVTIVIADDSEHPKTVSGPYIEHYIMPFGKGWFAGRNLAVSQVTTKYVLWVDDDFIFTANTKLEKLVDVLEKTTLDL

Solvent-accessible surface area (backbone atoms only — not comparable to full-atom values): 6032 Å² total; per-residue (Å²): 57,53,51,66,87,48,62,69,39,38,46,52,23,51,54,28,37,45,74,78,44,69,78,57,73,46,45,35,14,34,26,30,87,79,73,74,92,69,82,58,84,51,51,47,70,44,82,46,66,61,73,66,48,69,68,56,29,49,53,53,37,56,72,71,61,86,61,100,71,84,85,86,53,62,40,80,49,72,53,49,97,83,62,55,67,69,59,55,52,52,49,48,75,74,43,94,65,82,133

Mean predicted aligned error: 3.3 Å

Foldseek 3Di:
DEDEPPVVLLVQAVVQCCVPPVQAADEYEYQYPDDDDDDDHNYHYHYDHHPPDDVVSVVVRVVPDPDPDDDDDDSNDGHDPPDDVVVVVVPVVVDVDDD

Nearest PDB structures (foldseek):
  8og1-assembly1_A  TM=6.115E-01  e=7.088E-01  Homo sapiens
  7sch-assembly1_B  TM=5.938E-01  e=1.061E+00  Homo sapiens
  8og4-assembly1_A  TM=5.559E-01  e=1.389E+00  Homo sapiens
  8og4-assembly1_B  TM=4.957E-01  e=1.061E+00  Homo sapiens
  1w97-assembly1_L  TM=4.419E-01  e=2.911E+00  Vibrio cholerae

Organism: Cirrhinus mrigala (NCBI:txid683832)

Radius of gyration: 14.02 Å; Cα contacts (8 Å, |Δi|>4): 121; chains: 1; bounding box: 27×27×40 Å

Secondary structure (DSSP, 8-state):
-EESS-HHHHHHHHHHHHHH-TTS-EEEEE--SSPPP---TTEEEEE-STT--HHHHHHHHHHT--SS------TT----TT--HHHHHHHHHHS----